Protein AF-A0A290S7T1-F1 (afdb_monomer)

Structure (mmCIF, N/CA/C/O backbone):
data_AF-A0A290S7T1-F1
#
_entry.id   AF-A0A290S7T1-F1
#
loop_
_atom_site.group_PDB
_atom_site.id
_atom_site.type_symbol
_atom_site.label_atom_id
_atom_site.label_alt_id
_atom_site.label_comp_id
_atom_site.label_asym_id
_atom_site.label_entity_id
_atom_site.label_seq_id
_atom_site.pdbx_PDB_ins_code
_atom_site.Cartn_x
_atom_site.Cartn_y
_atom_site.Cartn_z
_atom_site.occupancy
_atom_site.B_iso_or_equiv
_atom_site.auth_seq_id
_atom_site.auth_comp_id
_atom_site.auth_asym_id
_atom_site.auth_atom_id
_atom_site.pdbx_PDB_model_num
ATOM 1 N N . MET A 1 1 ? 21.658 53.385 -5.912 1.00 62.19 1 MET A N 1
ATOM 2 C CA . MET A 1 1 ? 21.336 52.292 -4.970 1.00 62.19 1 MET A CA 1
ATOM 3 C C . MET A 1 1 ? 22.626 51.860 -4.311 1.00 62.19 1 MET A C 1
ATOM 5 O O . MET A 1 1 ? 23.517 51.404 -5.027 1.00 62.19 1 MET A O 1
ATOM 9 N N . ASP A 1 2 ? 22.731 52.040 -2.999 1.00 83.88 2 ASP A N 1
ATOM 10 C CA . ASP A 1 2 ? 23.935 51.701 -2.238 1.00 83.88 2 ASP A CA 1
ATOM 11 C C . ASP A 1 2 ? 24.214 50.195 -2.280 1.00 83.88 2 ASP A C 1
ATOM 13 O O . ASP A 1 2 ? 23.300 49.379 -2.437 1.00 83.88 2 ASP A O 1
ATOM 17 N N . LEU A 1 3 ? 25.485 49.816 -2.136 1.00 83.56 3 LEU A N 1
ATOM 18 C CA . LEU A 1 3 ? 25.940 48.420 -2.174 1.00 83.56 3 LEU A CA 1
ATOM 19 C C . LEU A 1 3 ? 25.166 47.531 -1.182 1.00 83.56 3 LEU A C 1
ATOM 21 O O . LEU A 1 3 ? 24.827 46.393 -1.496 1.00 83.56 3 LEU A O 1
ATOM 25 N N . ILE A 1 4 ? 24.806 48.097 -0.027 1.00 83.81 4 ILE A N 1
ATOM 26 C CA . ILE A 1 4 ? 24.009 47.452 1.022 1.00 83.81 4 ILE A CA 1
ATOM 27 C C . ILE A 1 4 ? 22.593 47.129 0.525 1.00 83.81 4 ILE A C 1
ATOM 29 O O . ILE A 1 4 ? 22.099 46.028 0.750 1.00 83.81 4 ILE A O 1
ATOM 33 N N . SER A 1 5 ? 21.956 48.044 -0.213 1.00 75.75 5 SER A N 1
ATOM 34 C CA . SER A 1 5 ? 20.617 47.829 -0.779 1.00 75.75 5 SER A CA 1
ATOM 35 C C . SER A 1 5 ? 20.625 46.718 -1.835 1.00 75.75 5 SER A C 1
ATOM 37 O O . SER A 1 5 ? 19.726 45.879 -1.846 1.00 75.75 5 SER A O 1
ATOM 39 N N . LYS A 1 6 ? 21.673 46.644 -2.668 1.00 80.69 6 LYS A N 1
ATOM 40 C CA . LYS A 1 6 ? 21.836 45.553 -3.645 1.00 80.69 6 LYS A CA 1
ATOM 41 C C . LYS A 1 6 ? 22.083 44.202 -2.970 1.00 80.69 6 LYS A C 1
ATOM 43 O O . LYS A 1 6 ? 21.501 43.206 -3.389 1.00 80.69 6 LYS A O 1
ATOM 48 N N . LEU A 1 7 ? 22.902 44.171 -1.917 1.00 81.06 7 LEU A N 1
ATOM 49 C CA . LEU A 1 7 ? 23.182 42.953 -1.155 1.00 81.06 7 LEU A CA 1
ATOM 50 C C . LEU A 1 7 ? 21.933 42.447 -0.417 1.00 81.06 7 LEU A C 1
ATOM 52 O O . LEU A 1 7 ? 21.676 41.244 -0.386 1.00 81.06 7 LEU A O 1
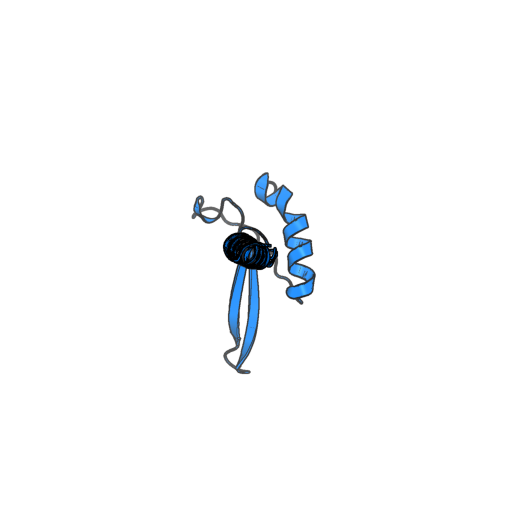ATOM 56 N N . LEU A 1 8 ? 21.115 43.363 0.108 1.00 81.00 8 LEU A N 1
ATOM 57 C CA . LEU A 1 8 ? 19.847 43.034 0.756 1.00 81.00 8 LEU A CA 1
ATOM 58 C C . LEU A 1 8 ? 18.823 42.465 -0.241 1.00 81.00 8 LEU A C 1
ATOM 60 O O . LEU A 1 8 ? 18.155 41.479 0.073 1.00 81.00 8 LEU A O 1
ATOM 64 N N . LEU A 1 9 ? 18.744 43.030 -1.453 1.00 76.81 9 LEU A N 1
ATOM 65 C CA . LEU A 1 9 ? 17.872 42.538 -2.529 1.00 76.81 9 LEU A CA 1
ATOM 66 C C . LEU A 1 9 ? 18.318 41.156 -3.052 1.00 76.81 9 LEU A C 1
ATOM 68 O O . LEU A 1 9 ? 17.499 40.287 -3.355 1.00 76.81 9 LEU A O 1
ATOM 72 N N . LEU A 1 10 ? 19.631 40.923 -3.122 1.00 75.69 10 LEU A N 1
ATOM 73 C CA . LEU A 1 10 ? 20.196 39.633 -3.520 1.00 75.69 10 LEU A CA 1
ATOM 74 C C . LEU A 1 10 ? 19.957 38.552 -2.451 1.00 75.69 10 LEU A C 1
ATOM 76 O O . LEU A 1 10 ? 19.604 37.423 -2.772 1.00 75.69 10 LEU A O 1
ATOM 80 N N . SER A 1 11 ? 20.074 38.908 -1.171 1.00 75.25 11 SER A N 1
ATOM 81 C CA . SER A 1 11 ? 19.762 38.009 -0.052 1.00 75.25 11 SER A CA 1
ATOM 82 C C . SER A 1 11 ? 18.288 37.577 -0.044 1.00 75.25 11 SER A C 1
ATOM 84 O O . SER A 1 11 ? 17.979 36.390 0.072 1.00 75.25 11 SER A O 1
ATOM 86 N N . THR A 1 12 ? 17.360 38.517 -0.251 1.00 74.31 12 THR A N 1
ATOM 87 C CA . THR A 1 12 ? 15.914 38.224 -0.253 1.00 74.31 12 THR A CA 1
ATOM 88 C C . THR A 1 12 ? 15.483 37.337 -1.422 1.00 74.31 12 THR A C 1
ATOM 90 O O . THR A 1 12 ? 14.657 36.444 -1.237 1.00 74.31 12 THR A O 1
ATOM 93 N N . THR A 1 13 ? 16.071 37.510 -2.607 1.00 69.12 13 THR A N 1
ATOM 94 C CA . THR A 1 13 ? 15.775 36.641 -3.761 1.00 69.12 13 THR A CA 1
ATOM 95 C C . THR A 1 13 ? 16.241 35.196 -3.549 1.00 69.12 13 THR A C 1
ATOM 97 O O . THR A 1 13 ? 15.495 34.275 -3.881 1.00 69.12 13 THR A O 1
ATOM 100 N N . LEU A 1 14 ? 17.402 34.962 -2.919 1.00 66.81 14 LEU A N 1
ATOM 101 C CA . LEU A 1 14 ? 17.861 33.603 -2.588 1.00 66.81 14 LEU A CA 1
ATOM 102 C C . LEU A 1 14 ? 16.945 32.878 -1.585 1.00 66.81 14 LEU A C 1
ATOM 104 O O . LEU A 1 14 ? 16.750 31.666 -1.702 1.00 66.81 14 LEU A O 1
ATOM 108 N N . ILE A 1 15 ? 16.372 33.597 -0.615 1.00 67.44 15 ILE A N 1
ATOM 109 C CA . ILE A 1 15 ? 15.463 33.013 0.386 1.00 67.44 15 ILE A CA 1
ATOM 110 C C . ILE A 1 15 ? 14.139 32.584 -0.268 1.00 67.44 15 ILE A C 1
ATOM 112 O O . ILE A 1 15 ? 13.646 31.493 0.017 1.00 67.44 15 ILE A O 1
ATOM 116 N N . CYS A 1 16 ? 13.602 33.373 -1.205 1.00 62.00 16 CYS A N 1
ATOM 117 C CA . CYS A 1 16 ? 12.375 33.019 -1.928 1.00 62.00 16 CYS A CA 1
ATOM 118 C C . CYS A 1 16 ? 12.517 31.748 -2.788 1.00 62.00 16 CYS A C 1
ATOM 120 O O . CYS A 1 16 ? 11.569 30.973 -2.875 1.00 62.00 16 CYS A O 1
ATOM 122 N N . PHE A 1 17 ? 13.691 31.474 -3.373 1.00 60.12 17 PHE A N 1
ATOM 123 C CA . PHE A 1 17 ? 13.915 30.244 -4.155 1.00 60.12 17 PHE A CA 1
ATOM 124 C C . PHE A 1 17 ? 13.908 28.966 -3.302 1.00 60.12 17 PHE A C 1
ATOM 126 O O . PHE A 1 17 ? 13.521 27.901 -3.785 1.00 60.12 17 PHE A O 1
ATOM 133 N N . LYS A 1 18 ? 14.314 29.051 -2.029 1.00 59.50 18 LYS A N 1
ATOM 134 C CA . LYS A 1 18 ? 14.279 27.913 -1.093 1.00 59.50 18 LYS A CA 1
ATOM 135 C C .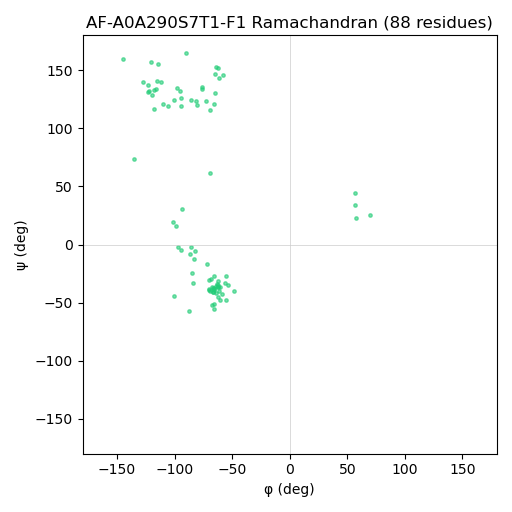 LYS A 1 18 ? 12.861 27.546 -0.651 1.00 59.50 18 LYS A C 1
ATOM 137 O O . LYS A 1 18 ? 12.660 26.435 -0.175 1.00 59.50 18 LYS A O 1
ATOM 142 N N . LEU A 1 19 ? 11.893 28.441 -0.847 1.00 57.78 19 LEU A N 1
ATOM 143 C CA . LEU A 1 19 ? 10.476 28.221 -0.565 1.00 57.78 19 LEU A CA 1
ATOM 144 C C . LEU A 1 19 ? 9.712 27.722 -1.806 1.00 57.78 19 LEU A C 1
ATOM 146 O O . LEU A 1 19 ? 8.533 28.013 -1.987 1.00 57.78 19 LEU A O 1
ATOM 150 N N . SER A 1 20 ? 10.379 26.981 -2.695 1.00 61.62 20 SER A N 1
ATOM 151 C CA . SER A 1 20 ? 9.678 26.230 -3.735 1.00 61.62 20 SER A CA 1
ATOM 152 C C . SER A 1 20 ? 8.846 25.138 -3.059 1.00 61.62 20 SER A C 1
ATOM 154 O O . SER A 1 20 ? 9.386 24.303 -2.332 1.00 61.62 20 SER A O 1
ATOM 156 N N . ALA A 1 21 ? 7.529 25.164 -3.272 1.00 63.41 21 ALA A N 1
ATOM 157 C CA . ALA A 1 21 ? 6.564 24.179 -2.786 1.00 63.41 21 ALA A CA 1
ATOM 158 C C . ALA A 1 21 ? 6.738 22.828 -3.508 1.00 63.41 21 ALA A C 1
ATOM 160 O O . ALA A 1 21 ? 5.855 22.366 -4.221 1.00 63.41 21 ALA A O 1
ATOM 161 N N . ASN A 1 22 ? 7.913 22.220 -3.359 1.00 71.50 22 ASN A N 1
ATOM 162 C CA . ASN A 1 22 ? 8.316 20.998 -4.045 1.00 71.50 22 ASN A CA 1
ATOM 163 C C . ASN A 1 22 ? 8.189 19.764 -3.140 1.00 71.50 22 ASN A C 1
ATOM 165 O O . ASN A 1 22 ? 8.833 18.747 -3.380 1.00 71.50 22 ASN A O 1
ATOM 169 N N . THR A 1 23 ? 7.400 19.862 -2.065 1.00 80.00 23 THR A N 1
ATOM 170 C CA . THR A 1 23 ? 7.043 18.713 -1.231 1.00 80.00 23 THR A CA 1
ATOM 171 C C . THR A 1 23 ? 6.115 17.814 -2.044 1.00 80.00 23 THR A C 1
ATOM 173 O O . THR A 1 23 ? 5.015 18.264 -2.388 1.00 80.00 23 THR A O 1
ATOM 176 N N . PRO A 1 24 ? 6.520 16.576 -2.373 1.00 84.62 24 PRO A N 1
ATOM 177 C CA . PRO A 1 24 ? 5.651 15.657 -3.085 1.00 84.62 24 PRO A CA 1
ATOM 178 C C . PRO A 1 24 ? 4.360 15.430 -2.303 1.00 84.62 24 PRO A C 1
ATOM 180 O O . PRO A 1 24 ? 4.347 15.425 -1.071 1.00 84.62 24 PRO A O 1
ATOM 183 N N . TYR A 1 25 ? 3.259 15.244 -3.024 1.00 87.25 25 TYR A N 1
ATOM 184 C CA . TYR A 1 25 ? 2.028 14.791 -2.399 1.00 87.25 25 TYR A CA 1
ATOM 185 C C . TYR A 1 25 ? 2.228 13.378 -1.843 1.00 87.25 25 TYR A C 1
ATOM 187 O O . TYR A 1 25 ? 2.663 12.480 -2.563 1.00 87.25 25 TYR A O 1
ATOM 195 N N . GLU A 1 26 ? 1.848 13.177 -0.583 1.00 91.50 26 GLU A N 1
ATOM 196 C CA . GLU A 1 26 ? 1.921 11.880 0.080 1.00 91.50 26 GLU A CA 1
ATOM 197 C C . GLU A 1 26 ? 0.554 11.450 0.607 1.00 91.50 26 GLU A C 1
ATOM 199 O O . GLU A 1 26 ? -0.191 12.224 1.219 1.00 91.50 26 GLU A O 1
ATOM 204 N N . ILE A 1 27 ? 0.234 10.171 0.413 1.00 93.94 27 ILE A N 1
ATOM 205 C CA . ILE A 1 27 ? -0.942 9.557 1.023 1.00 93.94 27 ILE A CA 1
ATOM 206 C C . ILE A 1 27 ? -0.582 9.184 2.470 1.00 93.94 27 ILE A C 1
ATOM 208 O O . ILE A 1 27 ? 0.351 8.408 2.694 1.00 93.94 27 ILE A O 1
ATOM 212 N N . PRO A 1 28 ? -1.318 9.665 3.488 1.00 92.19 28 PRO A N 1
ATOM 213 C CA . PRO A 1 28 ? -0.991 9.365 4.877 1.00 92.19 28 PRO A CA 1
ATOM 214 C C . PRO A 1 28 ? -1.047 7.868 5.187 1.00 92.19 28 PRO A C 1
ATOM 216 O O . PRO A 1 28 ? -1.979 7.179 4.756 1.00 92.19 28 PRO A O 1
ATOM 219 N N . ARG A 1 29 ? -0.125 7.404 6.044 1.00 94.12 29 ARG A N 1
ATOM 220 C CA . ARG A 1 29 ? 0.008 5.990 6.458 1.00 94.12 29 ARG A CA 1
ATOM 221 C C . ARG A 1 29 ? 0.203 5.051 5.268 1.00 94.12 29 ARG A C 1
ATOM 223 O O . ARG A 1 29 ? -0.311 3.931 5.288 1.00 94.12 29 ARG A O 1
ATOM 230 N N . SER A 1 30 ? 0.892 5.533 4.238 1.00 96.44 30 SER A N 1
ATOM 231 C CA . SER A 1 30 ? 1.292 4.711 3.110 1.00 96.44 30 SER A CA 1
ATOM 232 C C . SER A 1 30 ? 2.804 4.574 3.018 1.00 96.44 30 SER A C 1
ATOM 234 O O . SER A 1 30 ? 3.546 5.405 3.539 1.00 96.44 30 SER A O 1
ATOM 236 N N . SER A 1 31 ? 3.243 3.495 2.388 1.00 96.75 31 SER A N 1
ATOM 237 C CA . SER A 1 31 ? 4.634 3.246 2.041 1.00 96.75 31 SER A CA 1
ATOM 238 C C . SER A 1 31 ? 4.710 2.521 0.703 1.00 96.75 31 SER A C 1
ATOM 240 O O . SER A 1 31 ? 3.740 1.901 0.258 1.00 96.75 31 SER A O 1
ATOM 242 N N . VAL A 1 32 ? 5.874 2.600 0.065 1.00 97.12 32 VAL A N 1
ATOM 243 C CA . VAL A 1 32 ? 6.197 1.829 -1.134 1.00 97.12 32 VAL A CA 1
ATOM 244 C C . VAL A 1 32 ? 7.408 0.968 -0.812 1.00 97.12 32 VAL A C 1
ATOM 246 O O . VAL A 1 32 ? 8.401 1.477 -0.296 1.00 97.12 32 VAL A O 1
ATOM 249 N N . ILE A 1 33 ? 7.309 -0.329 -1.081 1.00 97.69 33 ILE A N 1
ATOM 250 C CA . ILE A 1 33 ? 8.414 -1.280 -0.933 1.00 97.69 33 ILE A CA 1
ATOM 251 C C . ILE A 1 33 ? 8.708 -1.949 -2.272 1.00 97.69 33 ILE A C 1
ATOM 253 O O . ILE A 1 33 ? 7.833 -2.035 -3.132 1.00 97.69 33 ILE A O 1
ATOM 257 N N . GLU A 1 34 ? 9.923 -2.455 -2.442 1.00 97.88 34 GLU A N 1
ATOM 258 C CA . GLU A 1 34 ? 10.287 -3.262 -3.604 1.00 97.88 34 GLU A CA 1
ATOM 259 C C . GLU A 1 34 ? 10.148 -4.750 -3.284 1.00 97.88 34 GLU A C 1
ATOM 261 O O . GLU A 1 34 ? 10.620 -5.231 -2.253 1.00 97.88 34 GLU A O 1
ATOM 266 N N . LEU A 1 35 ? 9.497 -5.482 -4.184 1.00 97.06 35 LEU A N 1
ATOM 267 C CA . LEU A 1 35 ? 9.354 -6.927 -4.123 1.00 97.06 35 LEU A CA 1
ATOM 268 C C . LEU A 1 35 ? 10.018 -7.551 -5.348 1.00 97.06 35 LEU A C 1
ATOM 270 O O . LEU A 1 35 ? 9.576 -7.343 -6.478 1.00 97.06 35 LEU A O 1
ATOM 274 N N . THR A 1 36 ? 11.053 -8.354 -5.114 1.00 98.06 36 THR A N 1
ATOM 275 C CA . THR A 1 36 ? 11.741 -9.095 -6.174 1.00 98.06 36 THR A CA 1
ATOM 276 C C . THR A 1 36 ? 11.165 -10.498 -6.293 1.00 98.06 36 THR A C 1
ATOM 278 O O . THR A 1 36 ? 11.231 -11.295 -5.357 1.00 98.06 36 THR A O 1
ATOM 281 N N . GLU A 1 37 ? 10.626 -10.818 -7.463 1.00 97.56 37 GLU A N 1
ATOM 282 C CA . GLU A 1 37 ? 10.104 -12.143 -7.781 1.00 97.56 37 GLU A CA 1
ATOM 283 C C . GLU A 1 37 ? 11.287 -13.127 -7.970 1.00 97.56 37 GLU A C 1
ATOM 285 O O . GLU A 1 37 ? 12.207 -12.845 -8.752 1.00 97.56 37 GLU A O 1
ATOM 290 N N . PRO A 1 38 ? 11.353 -14.248 -7.218 1.00 96.56 38 PRO A N 1
ATOM 291 C CA . PRO A 1 38 ? 12.561 -15.076 -7.179 1.00 96.56 38 PRO A CA 1
ATOM 292 C C . PRO A 1 38 ? 12.927 -15.776 -8.493 1.00 96.56 38 PRO A C 1
ATOM 294 O O . PRO A 1 38 ? 14.110 -16.070 -8.691 1.00 96.56 38 PRO A O 1
ATOM 297 N N . SER A 1 39 ? 11.951 -16.064 -9.358 1.00 97.88 39 SER A N 1
ATOM 298 C CA . SER A 1 39 ? 12.114 -16.893 -10.557 1.00 97.88 39 SER A CA 1
ATOM 299 C C . SER A 1 39 ? 12.555 -16.061 -11.762 1.00 97.88 39 SER A C 1
ATOM 301 O O . SER A 1 39 ? 13.619 -16.287 -12.332 1.00 97.88 39 SER A O 1
ATOM 303 N N . SER A 1 40 ? 11.773 -15.044 -12.103 1.00 97.31 40 SER A N 1
ATOM 304 C CA . SER A 1 40 ? 11.962 -14.107 -13.198 1.00 97.31 40 SER A CA 1
ATOM 305 C C . SER A 1 40 ? 12.837 -12.906 -12.837 1.00 97.31 40 SER A C 1
ATOM 307 O O . SER A 1 40 ? 13.124 -12.101 -13.720 1.00 97.31 40 SER A O 1
ATOM 309 N N . LYS A 1 41 ? 13.202 -12.721 -11.557 1.00 97.75 41 LYS A N 1
ATOM 310 C CA . LYS A 1 41 ? 13.984 -11.569 -11.054 1.00 97.75 41 LYS A CA 1
ATOM 311 C C . LYS A 1 41 ? 13.340 -10.207 -11.333 1.00 97.75 41 LYS A C 1
ATOM 313 O O . LYS A 1 41 ? 14.024 -9.188 -11.378 1.00 97.75 41 LYS A O 1
ATOM 318 N N . ARG A 1 42 ? 12.020 -10.177 -11.531 1.00 97.81 42 ARG A N 1
ATOM 319 C CA . ARG A 1 42 ? 11.293 -8.924 -11.765 1.00 97.81 42 ARG A CA 1
ATOM 320 C C . ARG A 1 42 ? 11.138 -8.186 -10.444 1.00 97.81 42 ARG A C 1
ATOM 322 O O . ARG A 1 42 ? 10.787 -8.807 -9.445 1.00 97.81 42 ARG A O 1
ATOM 329 N N . VAL A 1 43 ? 11.381 -6.882 -10.461 1.00 97.75 43 VAL A N 1
ATOM 330 C CA . VAL A 1 43 ? 11.195 -6.004 -9.303 1.00 97.75 43 VAL A CA 1
ATOM 331 C C . VAL A 1 43 ? 9.871 -5.273 -9.467 1.00 97.75 43 VAL A C 1
ATOM 333 O O . VAL A 1 43 ? 9.635 -4.629 -10.488 1.00 97.75 43 VAL A O 1
ATOM 336 N N . TYR A 1 44 ? 9.005 -5.393 -8.469 1.00 96.56 44 TYR A N 1
ATOM 337 C CA . TYR A 1 44 ? 7.703 -4.743 -8.427 1.00 96.56 44 TYR A CA 1
ATOM 338 C C . TYR A 1 44 ? 7.656 -3.753 -7.269 1.00 96.56 44 TYR A C 1
ATOM 340 O O . TYR A 1 44 ? 8.017 -4.090 -6.143 1.00 96.56 44 TYR A O 1
ATOM 348 N N . SER A 1 45 ? 7.157 -2.546 -7.525 1.00 97.25 45 SER A N 1
ATOM 349 C CA . SER A 1 45 ? 6.835 -1.593 -6.464 1.00 97.25 45 SER A CA 1
ATOM 350 C C . SER A 1 45 ? 5.473 -1.935 -5.860 1.00 97.25 45 SER A C 1
ATOM 352 O O . SER A 1 45 ? 4.454 -1.923 -6.552 1.00 97.25 45 SER A O 1
ATOM 354 N N . VAL A 1 46 ? 5.447 -2.229 -4.564 1.00 97.56 46 VAL A N 1
ATOM 355 C CA . VAL A 1 46 ? 4.238 -2.561 -3.807 1.00 97.56 46 VAL A CA 1
ATOM 356 C C . VAL A 1 46 ? 3.860 -1.376 -2.928 1.00 97.56 46 VAL A C 1
ATOM 358 O O . VAL A 1 46 ? 4.623 -0.972 -2.053 1.00 97.56 46 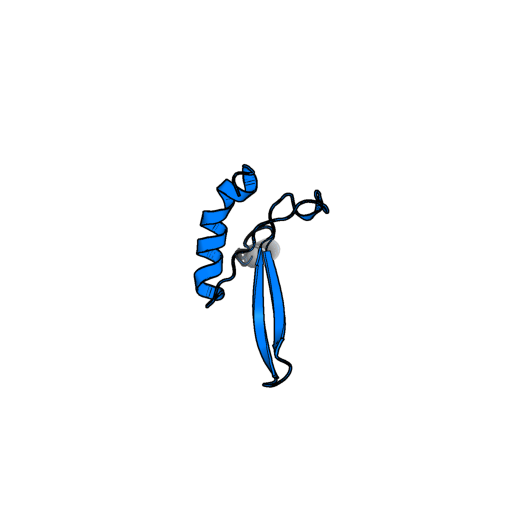VAL A O 1
ATOM 361 N N . TYR A 1 47 ? 2.666 -0.837 -3.159 1.00 97.94 47 TYR A N 1
ATOM 362 C CA . TYR A 1 47 ? 2.105 0.290 -2.418 1.00 97.94 47 TYR A CA 1
ATOM 363 C C . TYR A 1 47 ? 1.226 -0.244 -1.289 1.00 97.94 47 TYR A C 1
ATOM 365 O O . TYR A 1 47 ? 0.314 -1.037 -1.523 1.00 97.94 47 TYR A O 1
ATOM 373 N N . ILE A 1 48 ? 1.492 0.183 -0.061 1.00 97.50 48 ILE A N 1
ATOM 374 C CA . ILE A 1 48 ? 0.835 -0.324 1.145 1.00 97.50 48 ILE A CA 1
ATOM 375 C C . ILE A 1 48 ? 0.204 0.858 1.868 1.00 97.50 48 ILE A C 1
ATOM 377 O O . ILE A 1 48 ? 0.877 1.855 2.096 1.00 97.50 48 ILE A O 1
ATOM 381 N N . GLN A 1 49 ? -1.068 0.754 2.262 1.00 96.56 49 GLN A N 1
ATOM 382 C CA . GLN A 1 49 ? -1.717 1.697 3.178 1.00 96.56 49 GLN A CA 1
ATOM 383 C C . GLN A 1 49 ? -2.252 0.943 4.393 1.00 96.56 49 GLN A C 1
ATOM 385 O O . GLN A 1 49 ? -2.950 -0.057 4.244 1.00 96.56 49 GLN A O 1
ATOM 390 N N . LEU A 1 50 ? -1.972 1.443 5.597 1.00 94.56 50 LEU A N 1
ATOM 391 C CA . LEU A 1 50 ? -2.402 0.803 6.843 1.00 94.56 50 LEU A CA 1
ATOM 392 C C . LEU A 1 50 ? -3.466 1.633 7.573 1.00 94.56 50 LEU A C 1
ATOM 394 O O . LEU A 1 50 ? -3.326 2.859 7.639 1.00 94.56 50 LEU A O 1
ATOM 398 N N . PRO A 1 51 ? -4.508 1.017 8.176 1.00 92.56 51 PRO A N 1
ATOM 399 C CA . PRO A 1 51 ? -5.518 1.711 8.978 1.00 92.56 51 PRO A CA 1
ATOM 400 C C . PRO A 1 51 ? -4.893 2.387 10.212 1.00 92.56 51 PRO A C 1
ATOM 402 O O . PRO A 1 51 ? -3.885 1.929 10.742 1.00 92.56 51 PRO A O 1
ATOM 405 N N . LYS A 1 52 ? -5.499 3.476 10.712 1.00 90.38 52 LYS A N 1
ATOM 406 C CA . LYS A 1 52 ? -4.959 4.255 11.847 1.00 90.38 52 LYS A CA 1
ATOM 407 C C . LYS A 1 52 ? -4.726 3.385 13.086 1.00 90.38 52 LYS A C 1
ATOM 409 O O . LYS A 1 52 ? -3.807 3.638 13.854 1.00 90.38 52 LYS A O 1
ATOM 414 N N . SER A 1 53 ? -5.563 2.370 13.286 1.00 89.19 53 SER A N 1
ATOM 415 C CA . SER A 1 53 ? -5.491 1.481 14.441 1.00 89.19 53 SER A CA 1
ATOM 416 C C . SER A 1 53 ? -4.467 0.352 14.315 1.00 89.19 53 SER A C 1
ATOM 418 O O . SER A 1 53 ? -4.301 -0.365 15.295 1.00 89.19 53 SER A O 1
ATOM 420 N N . TYR A 1 54 ? -3.808 0.171 13.162 1.00 91.62 54 TYR A N 1
ATOM 421 C CA . TYR A 1 54 ? -2.967 -1.003 12.892 1.00 91.62 54 TYR A CA 1
ATOM 422 C C . TYR A 1 54 ? -1.876 -1.203 13.953 1.00 91.62 54 TYR A C 1
ATOM 424 O O . TYR A 1 54 ? -1.760 -2.280 14.519 1.00 91.62 54 TYR A O 1
ATOM 432 N N . GLN A 1 55 ? -1.151 -0.137 14.305 1.00 90.75 55 GLN A N 1
ATOM 433 C CA . GLN A 1 55 ? -0.063 -0.203 15.291 1.00 90.75 55 GLN A CA 1
ATOM 434 C C . GLN A 1 55 ? -0.552 -0.437 16.730 1.00 90.75 55 GLN A C 1
ATOM 436 O O . GLN A 1 55 ? 0.142 -1.056 17.525 1.00 90.75 55 GLN A O 1
ATOM 441 N N . ASN A 1 56 ? -1.755 0.036 17.065 1.00 91.38 56 ASN A N 1
ATOM 442 C CA . ASN A 1 56 ? -2.263 0.039 18.442 1.00 91.38 56 ASN A CA 1
ATOM 443 C C . ASN A 1 56 ? -3.181 -1.152 18.750 1.00 91.38 56 ASN A C 1
ATOM 445 O O . ASN A 1 56 ? -3.715 -1.244 19.853 1.00 91.38 56 ASN A O 1
ATOM 449 N N . LYS A 1 57 ? -3.447 -2.018 17.766 1.00 91.50 57 LYS A N 1
ATOM 450 C CA . LYS A 1 57 ? -4.326 -3.187 17.904 1.00 91.50 57 LYS A CA 1
ATOM 451 C C . LYS A 1 57 ? -3.674 -4.412 17.253 1.00 91.50 57 LYS A C 1
ATOM 453 O O . LYS A 1 57 ? -4.126 -4.803 16.175 1.00 91.50 57 LYS A O 1
ATOM 458 N N . PRO A 1 58 ? -2.635 -4.993 17.883 1.00 89.69 58 PRO A N 1
ATOM 459 C CA . PRO A 1 58 ? -1.897 -6.125 17.318 1.00 89.69 58 PRO A CA 1
ATOM 460 C C . PRO A 1 58 ? -2.778 -7.368 17.127 1.00 89.69 58 PRO A C 1
ATOM 462 O O . PRO A 1 58 ? -2.606 -8.088 16.152 1.00 89.69 58 PRO A O 1
ATOM 465 N N . ASP A 1 59 ? -3.780 -7.565 17.987 1.00 94.31 59 ASP A N 1
ATOM 466 C CA . ASP A 1 59 ? -4.670 -8.734 17.933 1.00 94.31 59 ASP A CA 1
ATOM 467 C C . ASP A 1 59 ? -5.859 -8.557 16.973 1.00 94.31 59 ASP A C 1
ATOM 469 O O . ASP A 1 59 ? -6.692 -9.452 16.817 1.00 94.31 59 ASP A O 1
ATOM 473 N N . LYS A 1 60 ? -5.994 -7.386 16.331 1.00 91.62 60 LYS A N 1
ATOM 474 C CA . LYS A 1 60 ? -7.102 -7.129 15.407 1.00 91.62 60 LYS A CA 1
ATOM 475 C C . LYS A 1 60 ? -6.751 -7.636 14.010 1.00 91.62 60 LYS A C 1
ATOM 477 O O . LYS A 1 60 ? -5.805 -7.167 13.388 1.00 91.62 60 LYS A O 1
ATOM 482 N N . THR A 1 61 ? -7.597 -8.508 13.467 1.00 92.94 61 THR A N 1
ATOM 483 C CA . THR A 1 61 ? -7.573 -8.853 12.039 1.00 92.94 61 THR A CA 1
ATOM 484 C C . THR A 1 61 ? -8.201 -7.727 11.216 1.00 92.94 61 THR A C 1
ATOM 486 O O . THR A 1 61 ? -9.268 -7.212 11.562 1.00 92.94 61 THR A O 1
ATOM 489 N N . TYR A 1 62 ? -7.539 -7.339 10.128 1.00 91.62 62 TYR A N 1
ATOM 490 C CA . TYR A 1 62 ? -8.024 -6.334 9.184 1.00 91.62 62 TYR A CA 1
ATOM 491 C C . TYR A 1 62 ? -8.270 -6.986 7.822 1.00 91.62 62 TYR A C 1
ATOM 493 O O . TYR A 1 62 ? -7.458 -7.818 7.411 1.00 91.62 62 TYR A O 1
ATOM 501 N N . PRO A 1 63 ? -9.339 -6.614 7.099 1.00 92.38 63 PRO A N 1
ATOM 502 C CA . PRO A 1 63 ? -9.481 -7.030 5.712 1.00 92.38 63 PRO A CA 1
ATOM 503 C C . PRO A 1 63 ? -8.372 -6.401 4.861 1.00 92.38 63 PRO A C 1
ATOM 505 O O . PRO A 1 63 ? -7.936 -5.274 5.112 1.00 92.38 63 PRO A O 1
ATOM 508 N N . VAL A 1 64 ? -7.934 -7.134 3.838 1.00 95.00 64 VAL A N 1
ATOM 509 C CA . VAL A 1 64 ? -6.893 -6.698 2.900 1.00 95.00 64 VAL A CA 1
ATOM 510 C C . VAL A 1 64 ? -7.489 -6.621 1.500 1.00 95.00 64 VAL A C 1
ATOM 512 O O . VAL A 1 64 ? -8.175 -7.540 1.060 1.00 95.00 64 VAL A O 1
ATOM 515 N N . ILE A 1 65 ? -7.223 -5.516 0.804 1.00 95.19 65 ILE A N 1
ATOM 516 C CA . ILE A 1 65 ? -7.626 -5.294 -0.586 1.00 95.19 65 ILE A CA 1
ATOM 517 C C . ILE A 1 65 ? -6.356 -5.320 -1.435 1.00 95.19 65 ILE A C 1
ATOM 519 O O . ILE A 1 65 ? -5.454 -4.513 -1.217 1.00 95.19 65 ILE A O 1
ATOM 523 N N . TYR A 1 66 ? -6.294 -6.235 -2.402 1.00 96.88 66 TYR A N 1
ATOM 524 C CA . TYR A 1 66 ? -5.196 -6.322 -3.365 1.00 96.88 66 TYR A CA 1
ATOM 525 C 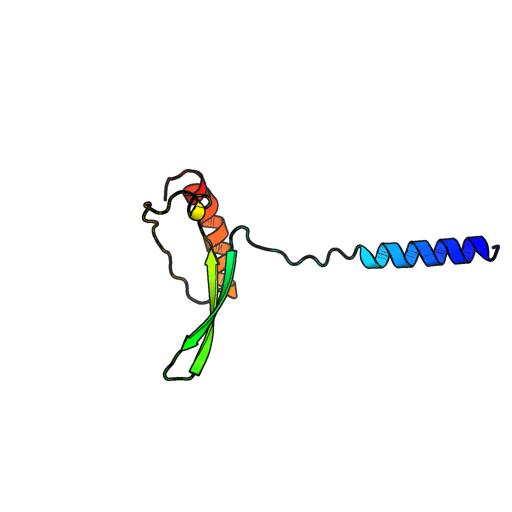C . TYR A 1 66 ? -5.587 -5.629 -4.666 1.00 96.88 66 TYR A C 1
ATOM 527 O O . TYR A 1 66 ? -6.692 -5.825 -5.170 1.00 96.88 66 TYR A O 1
ATOM 535 N N . LEU A 1 67 ? -4.675 -4.819 -5.197 1.00 97.06 67 LEU A N 1
ATOM 536 C CA . LEU A 1 67 ? -4.889 -4.011 -6.394 1.00 97.06 67 LEU A CA 1
ATOM 537 C C . LEU A 1 67 ? -3.764 -4.267 -7.397 1.00 97.06 67 LEU A C 1
ATOM 539 O O . LEU A 1 67 ? -2.596 -4.347 -7.012 1.00 97.06 67 LEU A O 1
ATOM 543 N N . THR A 1 68 ? -4.112 -4.349 -8.678 1.00 96.88 68 THR A N 1
ATOM 544 C CA . THR A 1 68 ? -3.153 -4.239 -9.784 1.00 96.88 68 THR A CA 1
ATOM 545 C C . THR A 1 68 ? -3.021 -2.778 -10.211 1.00 96.88 68 THR A C 1
ATOM 547 O O . THR A 1 68 ? -3.835 -1.934 -9.825 1.00 96.88 68 THR A O 1
ATOM 550 N N . ASP A 1 69 ? -1.975 -2.461 -10.978 1.00 96.19 69 ASP A N 1
ATOM 551 C CA . ASP A 1 69 ? -1.769 -1.124 -11.557 1.00 96.19 69 ASP A CA 1
ATOM 552 C C . ASP A 1 69 ? -1.731 -0.011 -10.495 1.00 96.19 69 ASP A C 1
ATOM 554 O O . ASP A 1 69 ? -2.334 1.055 -10.642 1.00 96.19 69 ASP A O 1
ATOM 558 N N . ALA A 1 70 ? -1.008 -0.281 -9.401 1.00 95.56 70 ALA A N 1
ATOM 559 C CA . ALA A 1 70 ? -0.969 0.547 -8.196 1.00 95.56 70 ALA A CA 1
ATOM 560 C C . ALA A 1 70 ? -0.740 2.053 -8.446 1.00 95.56 70 ALA A C 1
ATOM 562 O O . ALA A 1 70 ? -1.440 2.839 -7.806 1.00 95.56 70 ALA A O 1
ATOM 563 N N . PRO A 1 71 ? 0.126 2.501 -9.383 1.00 94.38 71 PRO A N 1
ATOM 564 C CA . PRO A 1 71 ? 0.281 3.930 -9.675 1.00 94.38 71 PRO A CA 1
ATOM 565 C C . PRO A 1 71 ? -1.028 4.649 -10.046 1.00 94.38 71 PRO A C 1
ATOM 567 O O . PRO A 1 71 ? -1.153 5.846 -9.799 1.00 94.38 71 PRO A O 1
ATOM 570 N N . TYR A 1 72 ? -2.010 3.927 -10.595 1.00 95.56 72 TYR A N 1
ATOM 571 C CA . TYR A 1 72 ? -3.314 4.466 -10.983 1.00 95.56 72 TYR A CA 1
ATOM 572 C C . TYR A 1 72 ? -4.405 4.156 -9.957 1.00 95.56 72 TYR A C 1
ATOM 574 O O . TYR A 1 72 ? -5.214 5.019 -9.617 1.00 95.56 72 TYR A O 1
ATOM 582 N N . THR A 1 73 ? -4.449 2.920 -9.457 1.00 97.50 73 THR A N 1
ATOM 583 C CA . THR A 1 73 ? -5.562 2.434 -8.629 1.00 97.50 73 THR A CA 1
ATOM 584 C C . THR A 1 73 ? -5.416 2.807 -7.155 1.00 97.50 73 THR A C 1
ATOM 586 O O . THR A 1 73 ? -6.416 3.074 -6.482 1.00 97.50 73 THR A O 1
ATOM 589 N N . PHE A 1 74 ? -4.183 2.877 -6.643 1.00 97.19 74 PHE A N 1
ATOM 590 C CA . PHE A 1 74 ? -3.914 3.067 -5.219 1.00 97.19 74 PHE A CA 1
ATOM 591 C C . PHE A 1 74 ? -4.486 4.381 -4.660 1.00 97.19 74 PHE A C 1
ATOM 593 O O . PHE A 1 74 ? -5.190 4.312 -3.650 1.00 97.19 74 PHE A O 1
ATOM 600 N N . PRO A 1 75 ? -4.303 5.563 -5.292 1.00 95.75 75 PRO A N 1
ATOM 601 C CA . PRO A 1 75 ? -4.853 6.813 -4.761 1.00 95.75 75 PRO A CA 1
ATOM 602 C C . PRO A 1 75 ? -6.386 6.819 -4.688 1.00 95.75 75 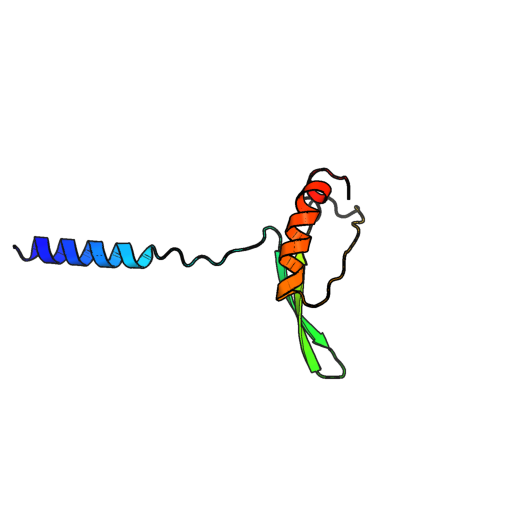PRO A C 1
ATOM 604 O O . PRO A 1 75 ? -6.960 7.343 -3.731 1.00 95.75 75 PRO A O 1
ATOM 607 N N . ILE A 1 76 ? -7.051 6.196 -5.667 1.00 96.88 76 ILE A N 1
ATOM 608 C CA . ILE A 1 76 ? -8.516 6.121 -5.747 1.00 96.88 76 ILE A CA 1
ATOM 609 C C . ILE A 1 76 ? -9.060 5.286 -4.583 1.00 96.88 76 ILE A C 1
ATOM 611 O O . ILE A 1 76 ? -9.925 5.738 -3.828 1.00 96.88 76 ILE A O 1
ATOM 615 N N . VAL A 1 77 ? -8.516 4.081 -4.393 1.00 96.56 77 VAL A N 1
ATOM 616 C CA . VAL A 1 77 ? -8.970 3.162 -3.340 1.00 96.56 77 VAL A CA 1
ATOM 617 C C . VAL A 1 77 ? -8.586 3.676 -1.952 1.00 96.56 77 VAL A C 1
ATOM 619 O O . VAL A 1 77 ? -9.401 3.610 -1.029 1.00 96.56 77 VAL A O 1
ATOM 622 N N . ALA A 1 78 ? -7.397 4.264 -1.794 1.00 95.12 78 ALA A N 1
ATOM 623 C CA . ALA A 1 78 ? -6.967 4.882 -0.540 1.00 95.12 78 ALA A CA 1
ATOM 624 C C . ALA A 1 78 ? -7.890 6.038 -0.111 1.00 95.12 78 ALA A C 1
ATOM 626 O O . ALA A 1 78 ? -8.166 6.218 1.079 1.00 95.12 78 ALA A O 1
ATOM 627 N N . GLY A 1 79 ? -8.399 6.810 -1.077 1.00 94.12 79 GLY A N 1
ATOM 628 C CA . GLY A 1 79 ? -9.417 7.832 -0.844 1.00 94.12 79 GLY A CA 1
ATOM 629 C C . GLY A 1 79 ? -10.763 7.233 -0.429 1.00 94.12 79 GLY A C 1
ATOM 630 O O . GLY A 1 79 ? -11.306 7.603 0.614 1.00 94.12 79 GLY A O 1
ATOM 631 N N . ALA A 1 80 ? -11.272 6.268 -1.202 1.00 94.62 80 ALA A N 1
ATOM 632 C CA . ALA A 1 80 ? -12.581 5.645 -0.982 1.00 94.62 80 ALA A CA 1
ATOM 633 C C . ALA A 1 80 ? -12.685 4.902 0.364 1.00 94.62 80 ALA A C 1
ATOM 635 O O . ALA A 1 80 ? -13.711 4.941 1.043 1.00 94.62 80 ALA A O 1
ATOM 636 N N . THR A 1 81 ? -11.602 4.253 0.789 1.00 93.62 81 THR A N 1
ATOM 637 C CA . THR A 1 81 ? -11.555 3.446 2.018 1.00 93.62 81 THR A CA 1
ATOM 638 C C . THR 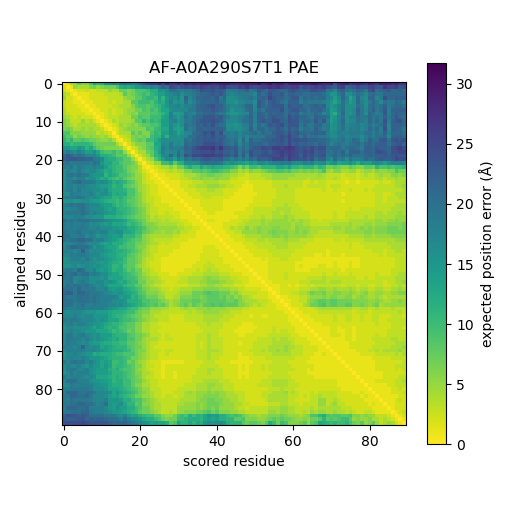A 1 81 ? -11.314 4.259 3.291 1.00 93.62 81 THR A C 1
ATOM 640 O O . THR A 1 81 ? -11.518 3.757 4.400 1.00 93.62 81 THR A O 1
ATOM 643 N N . ARG A 1 82 ? -10.926 5.536 3.181 1.00 90.44 82 ARG A N 1
ATOM 644 C CA . ARG A 1 82 ? -10.540 6.364 4.334 1.00 90.44 82 ARG A CA 1
ATOM 645 C C . ARG A 1 82 ? -11.649 6.498 5.382 1.00 90.44 82 ARG A C 1
ATOM 647 O O . ARG A 1 82 ? -11.364 6.430 6.578 1.00 90.44 82 ARG A O 1
ATOM 654 N N . PHE A 1 83 ? -12.898 6.698 4.958 1.00 91.06 83 PHE A N 1
ATOM 655 C CA . PHE A 1 83 ? -14.038 6.818 5.873 1.00 91.06 83 PHE A CA 1
ATOM 656 C C . PHE A 1 83 ? -14.329 5.513 6.636 1.00 91.06 83 PHE A C 1
ATOM 658 O O . PHE A 1 83 ? -14.308 5.551 7.873 1.00 91.06 83 PHE A O 1
ATOM 665 N N . PRO A 1 84 ? -14.548 4.357 5.974 1.00 90.31 84 PRO A N 1
ATOM 666 C CA . PRO A 1 84 ? -14.811 3.110 6.691 1.00 90.31 84 PRO A CA 1
ATOM 667 C C . PRO A 1 84 ? -13.628 2.673 7.577 1.00 90.31 84 PRO A C 1
ATOM 669 O O . PRO A 1 84 ? -13.856 2.221 8.700 1.00 90.31 84 PRO A O 1
ATOM 672 N N . MET A 1 85 ? -12.372 2.919 7.166 1.00 89.19 85 MET A N 1
ATOM 673 C CA . MET A 1 85 ? -11.183 2.663 8.00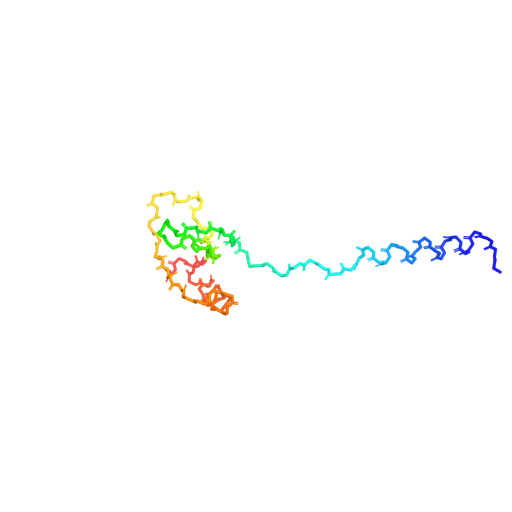1 1.00 89.19 85 MET A CA 1
ATOM 674 C C . MET A 1 85 ? -11.166 3.476 9.302 1.00 89.19 85 MET A C 1
ATOM 676 O O . MET A 1 85 ? -10.746 2.972 10.344 1.00 89.19 85 MET A O 1
ATOM 680 N N . ASN A 1 86 ? -11.587 4.742 9.253 1.00 86.69 86 ASN A N 1
ATOM 681 C CA . ASN A 1 86 ? -11.536 5.638 10.410 1.00 86.69 86 ASN A CA 1
ATOM 682 C C . ASN A 1 86 ? -12.751 5.494 11.336 1.00 86.69 86 ASN A C 1
ATOM 684 O O . ASN A 1 86 ? -12.650 5.813 12.517 1.00 86.69 86 ASN A O 1
ATOM 688 N N . THR A 1 87 ? -13.881 5.017 10.814 1.00 88.12 87 THR A N 1
ATOM 689 C CA . THR A 1 87 ? -15.126 4.817 11.576 1.0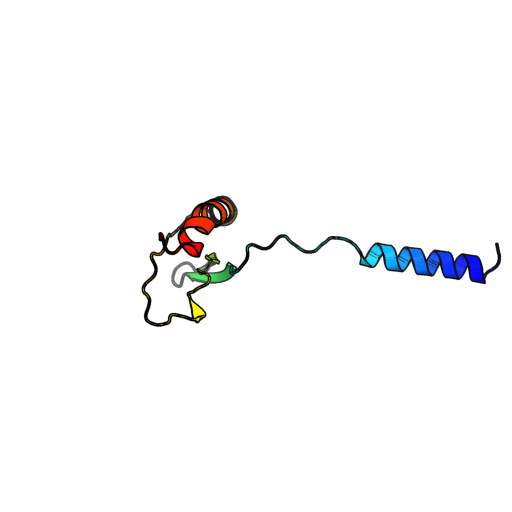0 88.12 87 THR A CA 1
ATOM 690 C C . THR A 1 87 ? -15.284 3.398 12.122 1.00 88.12 87 THR A C 1
ATOM 692 O O . THR A 1 87 ? -16.228 3.129 12.862 1.00 88.12 87 THR A O 1
ATOM 695 N N . GLY A 1 88 ? -14.368 2.484 11.780 1.00 78.81 88 GLY A N 1
ATOM 696 C CA . GLY A 1 88 ? -14.447 1.081 12.190 1.00 78.81 88 GLY A CA 1
ATOM 697 C C . GLY A 1 88 ? -15.578 0.315 11.501 1.00 78.81 88 GLY A C 1
ATOM 698 O O . GLY A 1 88 ? -16.084 -0.649 12.063 1.00 78.81 88 GLY A O 1
ATOM 699 N N . LYS A 1 89 ? -15.989 0.767 10.311 1.00 79.94 89 LYS A N 1
ATOM 700 C CA . LYS A 1 89 ? -17.020 0.146 9.461 1.00 79.94 89 LYS A CA 1
ATOM 701 C C . LYS A 1 89 ? -16.417 -0.720 8.348 1.00 79.94 89 LYS A C 1
ATOM 703 O O . LYS A 1 89 ? -17.093 -1.016 7.369 1.00 79.94 89 LYS A O 1
ATOM 708 N N . MET A 1 90 ? -15.138 -1.054 8.498 1.00 74.56 90 MET A N 1
ATOM 709 C CA . MET A 1 90 ? -14.352 -1.926 7.633 1.00 74.56 90 MET A CA 1
ATOM 710 C C . MET A 1 90 ? -14.031 -3.219 8.369 1.00 74.56 90 MET A C 1
ATOM 712 O O . MET A 1 90 ? -13.687 -3.120 9.575 1.00 74.56 90 MET A O 1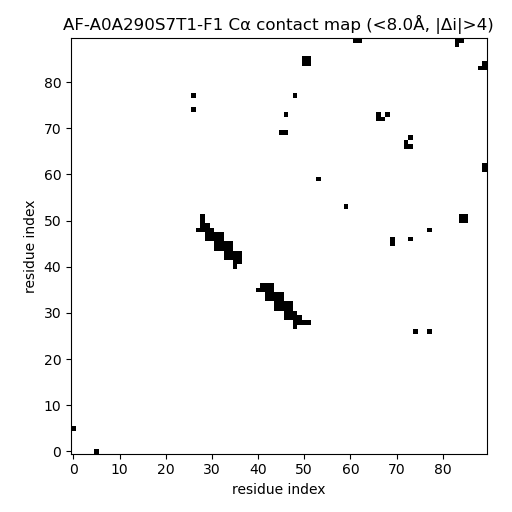
#

Sequence (90 aa):
MDLISKLLLLSTTLICFKLSANTPYEIPRSSVIELTEPSSKRVYSVYIQLPKSYQNKPDKTYPVIYLTDAPYTFPIVAGATRFPMNTGKM

Organism: NCBI:txid1117313

Secondary structure (DSSP, 8-state):
--HHHHHHHHHHHHHHHHT--------TTEEEEEEE-TTT--EEEEEEE--TTTTT-TT--------SSHHHHHHHHHHHHHHHHHHT--

Nearest PDB structures (foldseek):
  8xt3-assembly1_Lp  TM=2.488E-01  e=3.010E+00  Homo sapiens
  7odt-assembly1_a  TM=2.793E-01  e=6.052E+00  Homo sapiens
  3aon-assembly1_A  TM=1.947E-01  e=4.908E+00  Enterococcus hirae

Foldseek 3Di:
DDPVVVVVVVVVVVVVVVPDPPPDDDQPQKDWDWDQDPPVRDIDIDIDHDQPCCVVCVPDDDDDDDDPPCVPVVVVVSVVCNVCSPVVVD

Solvent-accessible surface area (backbone atoms only — not comparable to full-atom values): 5950 Å² total; per-residue (Å²): 133,56,72,67,58,54,51,52,53,53,53,54,55,58,56,57,62,72,66,58,88,75,74,75,91,76,68,82,62,51,50,76,47,82,44,70,42,87,85,83,66,46,74,41,83,45,78,46,74,58,55,88,56,52,88,83,37,82,88,60,88,73,92,82,86,88,75,72,66,48,96,68,44,43,67,56,52,56,57,69,46,46,59,36,51,73,70,68,73,104

Mean predicted aligned error: 8.51 Å

pLDDT: mean 88.02, std 11.18, range [57.78, 98.06]

Radius of gyration: 22.46 Å; Cα contacts (8 Å, |Δi|>4): 56; chains: 1; bounding box: 43×69×32 Å

InterPro domains:
  IPR029058 Alpha/Beta hydrolase fold [G3DSA:3.40.50.1820] (21-89)
  IPR029058 Alpha/Beta hydrolase fold [SSF53474] (23-85)